Protein AF-A0A9D4CGZ9-F1 (afdb_monomer_lite)

pLDDT: mean 74.01, std 12.49, range [33.22, 89.5]

Structure (mmCIF, N/CA/C/O backbone):
data_AF-A0A9D4CGZ9-F1
#
_entry.id   AF-A0A9D4CGZ9-F1
#
loop_
_atom_site.group_PDB
_atom_site.id
_atom_site.type_symbol
_atom_site.label_atom_id
_atom_site.label_alt_id
_atom_site.label_comp_id
_atom_site.label_asym_id
_atom_site.label_entity_id
_atom_site.label_seq_id
_atom_site.pdbx_PDB_ins_code
_atom_site.Cartn_x
_atom_site.Cartn_y
_atom_site.Cartn_z
_atom_site.occupancy
_atom_site.B_iso_or_equiv
_atom_site.auth_seq_id
_atom_site.auth_comp_id
_atom_site.auth_asym_id
_atom_site.auth_atom_id
_atom_site.pdbx_PDB_model_num
ATOM 1 N N . MET A 1 1 ? 6.991 -6.831 -31.004 1.00 42.22 1 MET A N 1
ATOM 2 C CA . MET A 1 1 ? 5.830 -6.818 -30.085 1.00 42.22 1 MET A CA 1
ATOM 3 C C . MET A 1 1 ? 5.764 -5.434 -29.469 1.00 42.22 1 MET A C 1
ATOM 5 O O . MET A 1 1 ? 6.821 -4.974 -29.046 1.00 42.22 1 MET A O 1
ATOM 9 N N . PRO A 1 2 ? 4.626 -4.723 -29.478 1.00 44.34 2 PRO A N 1
ATOM 10 C CA . PRO A 1 2 ? 4.570 -3.434 -28.807 1.00 44.34 2 PRO A CA 1
ATOM 11 C C . PRO A 1 2 ? 4.728 -3.670 -27.300 1.00 44.34 2 PRO A C 1
ATOM 13 O O . PRO A 1 2 ? 4.136 -4.598 -26.753 1.00 44.34 2 PRO A O 1
ATOM 16 N N . LEU A 1 3 ? 5.515 -2.828 -26.631 1.00 55.00 3 LEU A N 1
ATOM 17 C CA . LEU A 1 3 ? 5.677 -2.774 -25.169 1.00 55.00 3 LEU A CA 1
ATOM 18 C C . LEU A 1 3 ? 4.387 -2.299 -24.454 1.00 55.00 3 LEU A C 1
ATOM 20 O O . LEU A 1 3 ? 4.437 -1.651 -23.414 1.00 55.00 3 LEU A O 1
ATOM 24 N N . SER A 1 4 ? 3.209 -2.547 -25.032 1.00 65.12 4 SER A N 1
ATOM 25 C CA . SER A 1 4 ? 1.938 -2.002 -24.551 1.00 65.12 4 SER A CA 1
ATOM 26 C C . SER A 1 4 ? 1.410 -2.725 -23.318 1.00 65.12 4 SER A C 1
ATOM 28 O O . SER A 1 4 ? 0.533 -2.189 -22.652 1.00 65.12 4 SER A O 1
ATOM 30 N N . HIS A 1 5 ? 1.918 -3.922 -23.010 1.00 73.00 5 HIS A N 1
ATOM 31 C CA . HIS A 1 5 ? 1.500 -4.687 -21.844 1.00 73.00 5 HIS A CA 1
ATOM 32 C C . HIS A 1 5 ? 2.671 -5.467 -21.248 1.00 73.00 5 HIS A C 1
ATOM 34 O O . HIS A 1 5 ? 3.332 -6.239 -21.944 1.00 73.00 5 HIS A O 1
ATOM 40 N N . ILE A 1 6 ? 2.918 -5.267 -19.957 1.00 80.00 6 ILE A N 1
ATOM 41 C CA . ILE A 1 6 ? 3.922 -5.998 -19.188 1.00 80.00 6 ILE A CA 1
ATOM 42 C C . ILE A 1 6 ? 3.219 -6.891 -18.187 1.00 80.00 6 ILE A C 1
ATOM 44 O O . ILE A 1 6 ? 2.443 -6.442 -17.349 1.00 80.00 6 ILE A O 1
ATOM 48 N N . THR A 1 7 ? 3.525 -8.179 -18.241 1.00 83.94 7 THR A N 1
ATOM 49 C CA . THR A 1 7 ? 2.928 -9.138 -17.314 1.00 83.94 7 THR A CA 1
ATOM 50 C C . THR A 1 7 ? 3.468 -8.947 -15.897 1.00 83.94 7 THR A C 1
ATOM 52 O O . THR A 1 7 ? 2.707 -8.956 -14.937 1.00 83.94 7 THR A O 1
ATOM 55 N N . ALA A 1 8 ? 4.774 -8.740 -15.730 1.00 85.12 8 ALA A N 1
ATOM 56 C CA . ALA A 1 8 ? 5.351 -8.600 -14.400 1.00 85.12 8 ALA A CA 1
ATOM 57 C C . ALA A 1 8 ? 6.612 -7.737 -14.392 1.00 85.12 8 ALA A C 1
ATOM 59 O O . ALA A 1 8 ? 7.448 -7.835 -15.289 1.00 85.12 8 ALA A O 1
ATOM 60 N N . ILE A 1 9 ? 6.768 -6.955 -13.327 1.00 86.00 9 ILE A N 1
ATOM 61 C CA . ILE A 1 9 ? 8.027 -6.331 -12.921 1.00 86.00 9 ILE A CA 1
ATOM 62 C C . ILE A 1 9 ? 8.414 -6.926 -11.572 1.00 86.00 9 ILE A C 1
ATOM 64 O O . ILE A 1 9 ? 7.616 -6.915 -10.638 1.00 86.00 9 ILE A O 1
ATOM 68 N N . THR A 1 10 ? 9.632 -7.455 -11.466 1.00 86.62 10 THR A N 1
ATOM 69 C CA . THR A 1 10 ? 10.180 -7.955 -10.199 1.00 86.62 10 THR A CA 1
ATOM 70 C C . THR A 1 10 ? 11.479 -7.231 -9.886 1.00 86.62 10 THR A C 1
ATOM 72 O O . THR A 1 10 ? 12.467 -7.390 -10.598 1.00 86.62 10 THR A O 1
ATOM 75 N N . ASN A 1 11 ? 11.476 -6.449 -8.809 1.00 84.62 11 ASN A N 1
ATOM 76 C CA . ASN A 1 11 ? 12.660 -5.765 -8.306 1.00 84.62 11 ASN A CA 1
ATOM 77 C C . ASN A 1 11 ? 13.308 -6.613 -7.217 1.00 84.62 11 ASN A C 1
ATOM 79 O O . ASN A 1 11 ? 12.840 -6.627 -6.079 1.00 84.62 11 ASN A O 1
ATOM 83 N N . MET A 1 12 ? 14.379 -7.316 -7.576 1.00 83.38 12 MET A N 1
ATOM 84 C CA . MET A 1 12 ? 15.139 -8.171 -6.669 1.00 83.38 12 MET A CA 1
ATOM 85 C C . MET A 1 12 ? 16.638 -7.880 -6.844 1.00 83.38 12 MET A C 1
ATOM 87 O O . MET A 1 12 ? 17.172 -8.155 -7.920 1.00 83.38 12 MET A O 1
ATOM 91 N N . PRO A 1 13 ? 17.327 -7.294 -5.841 1.00 74.75 13 PRO A N 1
ATOM 92 C CA . PRO A 1 13 ? 18.766 -7.077 -5.910 1.00 74.75 13 PRO A CA 1
ATOM 93 C C . PRO A 1 13 ? 19.487 -8.419 -5.978 1.00 74.75 13 PRO A C 1
ATOM 95 O O . PRO A 1 13 ? 19.038 -9.396 -5.381 1.00 74.75 13 PRO A O 1
ATOM 98 N N . LEU A 1 14 ? 20.663 -8.444 -6.599 1.00 74.75 14 LEU A N 1
ATOM 99 C CA . LEU A 1 14 ? 21.592 -9.548 -6.387 1.00 74.75 14 LEU A CA 1
ATOM 100 C C . LEU A 1 14 ? 22.090 -9.542 -4.927 1.00 74.75 14 LEU A C 1
ATOM 102 O O . LEU A 1 14 ? 22.255 -8.463 -4.339 1.00 74.75 14 LEU A O 1
ATOM 106 N N . PRO A 1 15 ? 22.388 -10.717 -4.344 1.00 66.81 15 PRO A N 1
ATOM 107 C CA . PRO A 1 15 ? 23.046 -10.802 -3.045 1.00 66.81 15 PRO A CA 1
ATOM 108 C C . PRO A 1 15 ? 24.310 -9.930 -3.016 1.00 66.81 15 PRO A C 1
ATOM 110 O O . PRO A 1 15 ? 25.051 -9.876 -3.993 1.00 66.81 15 PRO A O 1
ATOM 113 N N . HIS A 1 16 ? 24.553 -9.244 -1.895 1.00 66.12 16 HIS A N 1
ATOM 114 C CA . HIS A 1 16 ? 25.716 -8.364 -1.680 1.00 66.12 16 HIS A CA 1
ATOM 115 C C . HIS A 1 16 ? 25.756 -7.075 -2.519 1.00 66.12 16 HIS A C 1
ATOM 117 O O . HIS A 1 16 ? 26.755 -6.359 -2.484 1.00 66.12 16 HIS A O 1
ATOM 123 N N . THR A 1 17 ? 24.669 -6.727 -3.213 1.00 67.19 17 THR A N 1
ATOM 124 C CA . THR A 1 17 ? 24.541 -5.422 -3.877 1.00 67.19 17 THR A CA 1
ATOM 125 C C . THR A 1 17 ? 23.878 -4.426 -2.935 1.00 67.19 17 THR A C 1
ATOM 127 O O . THR A 1 17 ? 22.745 -4.645 -2.510 1.00 67.19 17 THR A O 1
ATOM 130 N N . SER A 1 18 ? 24.559 -3.317 -2.638 1.00 68.94 18 SER A N 1
ATOM 131 C CA . SER A 1 18 ? 23.962 -2.222 -1.870 1.00 68.94 18 SER A CA 1
ATOM 132 C C . SER A 1 18 ? 23.027 -1.419 -2.775 1.00 68.94 18 SER A C 1
ATOM 134 O O . SER A 1 18 ? 23.478 -0.637 -3.613 1.00 68.94 18 SER A O 1
ATOM 136 N N . ILE A 1 19 ? 21.720 -1.651 -2.639 1.00 73.00 19 ILE A N 1
ATOM 137 C CA . ILE A 1 19 ? 20.670 -0.843 -3.268 1.00 73.00 19 ILE A CA 1
ATOM 138 C C . ILE A 1 19 ? 20.049 0.035 -2.188 1.00 73.00 19 ILE A C 1
ATOM 140 O O . ILE A 1 19 ? 19.540 -0.463 -1.188 1.00 73.00 19 ILE A O 1
ATOM 144 N N . THR A 1 20 ? 20.066 1.348 -2.403 1.00 79.88 20 THR A N 1
ATOM 145 C CA . THR A 1 20 ? 19.506 2.325 -1.460 1.00 79.88 20 THR A CA 1
ATOM 146 C C . THR A 1 20 ? 18.012 2.559 -1.672 1.00 79.88 20 THR A C 1
ATOM 148 O O . THR A 1 20 ? 17.297 2.826 -0.705 1.00 79.88 20 THR A O 1
ATOM 151 N N . ALA A 1 21 ? 17.517 2.430 -2.908 1.00 82.25 21 ALA A N 1
ATOM 152 C CA . ALA A 1 21 ? 16.106 2.607 -3.232 1.00 82.25 21 ALA A CA 1
ATOM 153 C C . ALA A 1 21 ? 15.663 1.818 -4.474 1.00 82.25 21 ALA A C 1
ATOM 155 O O . ALA A 1 21 ? 16.436 1.633 -5.414 1.00 82.25 21 ALA A O 1
ATOM 156 N N . PHE A 1 22 ? 14.389 1.420 -4.493 1.00 83.12 22 PHE A N 1
ATOM 157 C CA . PHE A 1 22 ? 13.698 0.937 -5.687 1.00 83.12 22 PHE A CA 1
ATOM 158 C C . PHE A 1 22 ? 12.727 1.983 -6.208 1.00 83.12 22 PHE A C 1
ATOM 160 O O . PHE A 1 22 ? 11.901 2.486 -5.450 1.00 83.12 22 PHE A O 1
ATOM 167 N N . THR A 1 23 ? 12.786 2.248 -7.513 1.00 83.38 23 THR A N 1
ATOM 168 C CA . THR A 1 23 ? 11.853 3.154 -8.186 1.00 83.38 23 THR A CA 1
ATOM 169 C C . THR A 1 23 ? 11.319 2.493 -9.448 1.00 83.38 23 THR A C 1
ATOM 171 O O . THR A 1 23 ? 12.061 2.316 -10.415 1.00 83.38 23 THR A O 1
ATOM 174 N N . ASN A 1 24 ? 10.030 2.156 -9.455 1.00 79.69 24 ASN A N 1
ATOM 175 C CA . ASN A 1 24 ? 9.362 1.674 -10.663 1.00 79.69 24 ASN A CA 1
ATOM 176 C C . ASN A 1 24 ? 9.028 2.856 -11.571 1.00 79.69 24 ASN A C 1
ATOM 178 O O . ASN A 1 24 ? 8.360 3.788 -11.134 1.00 79.69 24 ASN A O 1
ATOM 182 N N . GLN A 1 25 ? 9.519 2.823 -12.810 1.00 70.69 25 GLN A N 1
ATOM 183 C CA . GLN A 1 25 ? 9.259 3.853 -13.819 1.00 70.69 25 GLN A CA 1
ATOM 184 C C . GLN A 1 25 ? 7.807 3.778 -14.333 1.00 70.69 25 GLN A C 1
ATOM 186 O O . GLN A 1 25 ? 7.166 2.736 -14.182 1.00 70.69 25 GLN A O 1
ATOM 191 N N . PRO A 1 26 ? 7.280 4.851 -14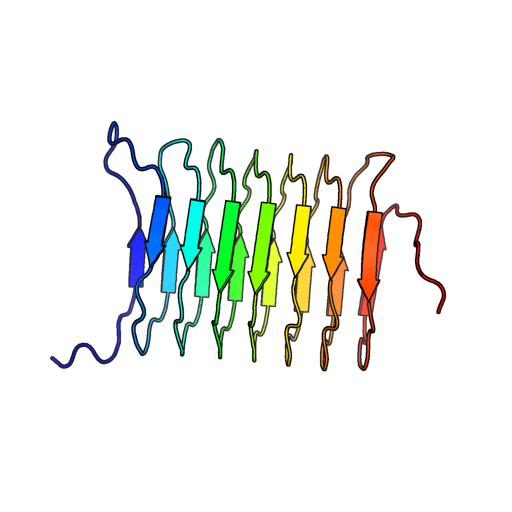.948 1.00 67.12 26 PRO A N 1
ATOM 192 C CA . PRO A 1 26 ? 5.935 4.860 -15.515 1.00 67.12 26 PRO A CA 1
ATOM 193 C C . PRO A 1 26 ? 5.826 3.963 -16.753 1.00 67.12 26 PRO A C 1
ATOM 195 O O . PRO A 1 26 ? 6.543 4.148 -17.737 1.00 67.12 26 PRO A O 1
ATOM 198 N N . LEU A 1 27 ? 4.908 2.995 -16.717 1.00 71.50 27 LEU A N 1
ATOM 199 C CA . LEU A 1 27 ? 4.597 2.094 -17.831 1.00 71.50 27 LEU A CA 1
ATOM 200 C C . LEU A 1 27 ? 3.074 1.898 -17.949 1.00 71.50 27 LEU A C 1
ATOM 202 O O . LEU A 1 27 ? 2.395 1.871 -16.925 1.00 71.50 27 LEU A O 1
ATOM 206 N N . PRO A 1 28 ? 2.522 1.771 -19.172 1.00 67.38 28 PRO A N 1
ATOM 207 C CA . PRO A 1 28 ? 1.095 1.983 -19.432 1.00 67.38 28 PRO A CA 1
ATOM 208 C C . PRO A 1 28 ? 0.180 0.888 -18.871 1.00 67.38 28 PRO A C 1
ATOM 210 O O . PRO A 1 28 ? -0.866 1.191 -18.307 1.00 67.38 28 PRO A O 1
ATOM 213 N N . HIS A 1 29 ? 0.567 -0.382 -19.000 1.00 76.56 29 HIS A N 1
ATOM 214 C CA . HIS A 1 29 ? -0.203 -1.498 -18.458 1.00 76.56 29 HIS A CA 1
ATOM 215 C C . HIS A 1 29 ? 0.739 -2.533 -17.868 1.00 76.56 29 HIS A C 1
ATOM 217 O O . HIS A 1 29 ? 1.551 -3.124 -18.588 1.00 76.56 29 HIS A O 1
ATOM 223 N N . ILE A 1 30 ? 0.607 -2.766 -16.566 1.00 80.50 30 ILE A N 1
ATOM 224 C CA . ILE A 1 30 ? 1.348 -3.800 -15.853 1.00 80.50 30 ILE A CA 1
ATOM 225 C C . ILE A 1 30 ? 0.359 -4.699 -15.130 1.00 80.50 30 ILE A C 1
ATOM 227 O O . ILE A 1 30 ? -0.501 -4.224 -14.400 1.00 80.50 30 ILE A O 1
ATOM 231 N N . THR A 1 31 ? 0.469 -6.014 -15.280 1.00 84.81 31 THR A N 1
ATOM 232 C CA . THR A 1 31 ? -0.364 -6.903 -14.460 1.00 84.81 31 THR A CA 1
ATOM 233 C C . THR A 1 31 ? 0.128 -6.879 -13.009 1.00 84.81 31 THR A C 1
ATOM 235 O O . THR A 1 31 ? -0.650 -6.558 -12.111 1.00 84.81 31 THR A O 1
ATOM 238 N N . ALA A 1 32 ? 1.419 -7.125 -12.763 1.00 86.19 32 ALA A N 1
ATOM 239 C CA . ALA A 1 32 ? 1.960 -7.184 -11.405 1.00 86.19 32 ALA A CA 1
ATOM 240 C C . ALA A 1 32 ? 3.304 -6.463 -11.227 1.00 86.19 32 ALA A C 1
ATOM 242 O O . ALA A 1 32 ? 4.197 -6.554 -12.070 1.00 86.19 32 ALA A O 1
ATOM 243 N N . ILE A 1 33 ? 3.471 -5.811 -10.077 1.00 86.88 33 ILE A N 1
ATOM 244 C CA . ILE A 1 33 ? 4.763 -5.338 -9.572 1.00 86.88 33 ILE A CA 1
ATOM 245 C C . ILE A 1 33 ? 5.058 -6.049 -8.259 1.00 86.88 33 ILE A C 1
ATOM 247 O O . ILE A 1 33 ? 4.262 -5.979 -7.323 1.00 86.88 33 ILE A O 1
ATOM 251 N N . THR A 1 34 ? 6.230 -6.669 -8.173 1.00 88.25 34 THR A N 1
ATOM 252 C CA . THR A 1 34 ? 6.733 -7.301 -6.955 1.00 88.25 34 THR A CA 1
ATOM 253 C C . THR A 1 34 ? 8.061 -6.667 -6.568 1.00 88.25 34 THR A C 1
ATOM 255 O O . THR A 1 34 ? 9.047 -6.781 -7.295 1.00 88.25 34 THR A O 1
ATOM 258 N N . ASN A 1 35 ? 8.113 -6.014 -5.409 1.00 85.19 35 ASN A N 1
ATOM 259 C CA . ASN A 1 35 ? 9.363 -5.520 -4.836 1.00 85.19 35 ASN A CA 1
ATOM 260 C C . ASN A 1 35 ? 9.847 -6.495 -3.759 1.00 85.19 35 ASN A C 1
ATOM 262 O O . ASN A 1 35 ? 9.137 -6.759 -2.786 1.00 85.19 35 ASN A O 1
ATOM 266 N N . MET A 1 36 ? 11.056 -7.021 -3.943 1.00 81.56 36 MET A N 1
ATOM 267 C CA . MET A 1 36 ? 11.690 -8.011 -3.076 1.00 81.56 36 MET A CA 1
ATOM 268 C C . MET A 1 36 ? 13.166 -7.649 -2.824 1.00 81.56 36 MET A C 1
ATOM 270 O O . MET A 1 36 ? 14.067 -8.297 -3.359 1.00 81.56 36 MET A O 1
ATOM 274 N N . PRO A 1 37 ? 13.460 -6.593 -2.041 1.00 70.31 37 PRO A N 1
ATOM 275 C CA . PRO A 1 37 ? 14.824 -6.362 -1.588 1.00 70.31 37 PRO A CA 1
ATOM 276 C C . PRO A 1 37 ? 15.349 -7.549 -0.754 1.00 70.31 37 PRO A C 1
ATOM 278 O O . PRO A 1 37 ? 14.598 -8.264 -0.097 1.00 70.31 37 PRO A O 1
ATOM 281 N N . LEU A 1 38 ? 16.662 -7.767 -0.789 1.00 70.62 38 LEU A N 1
ATOM 282 C CA . LEU A 1 38 ? 17.339 -8.807 0.001 1.00 70.62 38 LEU A CA 1
ATOM 283 C C . LEU A 1 38 ? 18.139 -8.214 1.174 1.00 70.62 38 LEU A C 1
ATOM 285 O O . LEU A 1 38 ? 18.840 -8.932 1.882 1.00 70.62 38 LEU A O 1
ATOM 289 N N . GLN A 1 39 ? 18.077 -6.893 1.355 1.00 75.56 39 GLN A N 1
ATOM 290 C CA . GLN A 1 39 ? 18.872 -6.112 2.303 1.00 75.56 39 GLN A CA 1
ATOM 291 C C . GLN A 1 39 ? 18.057 -4.914 2.815 1.00 75.56 39 GLN A C 1
ATOM 293 O O . GLN A 1 39 ? 17.047 -4.570 2.191 1.00 75.56 39 GLN A O 1
ATOM 298 N N . PRO A 1 40 ? 18.471 -4.265 3.923 1.00 79.50 40 PRO A N 1
ATOM 299 C CA . PRO A 1 40 ? 17.877 -3.006 4.349 1.00 79.50 40 PRO A CA 1
ATOM 300 C C . PRO A 1 40 ? 17.904 -1.977 3.219 1.00 79.50 40 PRO A C 1
ATOM 302 O O . PRO A 1 40 ? 18.949 -1.746 2.614 1.00 79.50 40 PRO A O 1
ATOM 305 N N . ILE A 1 41 ? 16.760 -1.359 2.948 1.00 80.75 41 ILE A N 1
ATOM 306 C CA . ILE A 1 41 ? 16.611 -0.360 1.888 1.00 80.75 41 ILE A CA 1
ATOM 307 C C . ILE A 1 41 ? 15.961 0.894 2.461 1.00 80.75 41 ILE A C 1
ATOM 309 O O . ILE A 1 41 ? 15.098 0.825 3.340 1.00 80.75 41 ILE A O 1
ATOM 313 N N . THR A 1 42 ? 16.364 2.063 1.976 1.00 85.38 42 THR A N 1
ATOM 314 C CA . THR A 1 42 ? 15.784 3.321 2.445 1.00 85.38 42 THR A CA 1
ATOM 315 C C . THR A 1 42 ? 14.362 3.472 1.920 1.00 85.38 42 THR A C 1
ATOM 317 O O . THR A 1 42 ? 13.453 3.770 2.691 1.00 85.38 42 THR A O 1
ATOM 320 N N . ALA A 1 43 ? 14.134 3.239 0.627 1.00 85.50 43 ALA A N 1
ATOM 321 C CA . ALA A 1 43 ? 12.826 3.492 0.035 1.00 85.50 43 ALA A CA 1
ATOM 322 C C . ALA A 1 43 ? 12.427 2.493 -1.053 1.00 85.50 43 ALA A C 1
ATOM 324 O O . ALA A 1 43 ? 13.241 2.076 -1.876 1.00 85.50 43 ALA A O 1
ATOM 325 N N .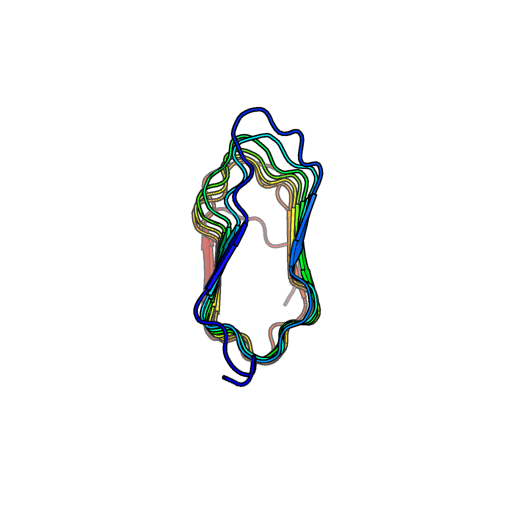 ILE A 1 44 ? 11.134 2.186 -1.098 1.00 85.56 44 ILE A N 1
ATOM 326 C CA . ILE A 1 44 ? 10.466 1.614 -2.267 1.00 85.56 44 ILE A CA 1
ATOM 327 C C . ILE A 1 44 ? 9.447 2.638 -2.753 1.00 85.56 44 ILE A C 1
ATOM 329 O O . ILE A 1 44 ? 8.545 3.014 -2.006 1.00 85.56 44 ILE A O 1
ATOM 333 N N . THR A 1 45 ? 9.584 3.064 -4.003 1.00 86.75 45 THR A N 1
ATOM 334 C CA . THR A 1 45 ? 8.747 4.088 -4.623 1.00 86.75 45 THR A CA 1
ATOM 335 C C . THR A 1 45 ? 8.107 3.537 -5.894 1.00 86.75 45 THR A C 1
ATOM 337 O O . THR A 1 45 ? 8.790 3.208 -6.866 1.00 86.75 45 THR A O 1
ATOM 340 N N . ASN A 1 46 ? 6.779 3.483 -5.921 1.00 82.06 46 ASN A N 1
ATOM 341 C CA . ASN A 1 46 ? 6.010 3.217 -7.134 1.00 82.06 46 ASN A CA 1
ATOM 342 C C . ASN A 1 46 ? 5.516 4.561 -7.695 1.00 82.06 46 ASN A C 1
ATOM 344 O O . ASN A 1 46 ? 4.669 5.205 -7.074 1.00 82.06 46 ASN A O 1
ATOM 348 N N . GLN A 1 47 ? 6.115 5.007 -8.807 1.00 74.50 47 GLN A N 1
ATOM 349 C CA . GLN A 1 47 ? 5.792 6.252 -9.530 1.00 74.50 47 GLN A CA 1
ATOM 350 C C . GLN A 1 47 ? 4.640 6.015 -10.536 1.00 74.50 47 GLN A C 1
ATOM 352 O O . GLN A 1 47 ? 4.201 4.875 -10.642 1.00 74.50 47 GLN A O 1
ATOM 357 N N . PRO A 1 48 ? 4.098 7.034 -11.239 1.00 68.88 48 PRO A N 1
ATOM 358 C CA . PRO A 1 48 ? 2.788 6.951 -11.889 1.00 68.88 48 PRO A CA 1
ATOM 359 C C . PRO A 1 48 ? 2.624 5.750 -12.821 1.00 68.88 48 PRO A C 1
ATOM 361 O O . PRO A 1 48 ? 3.332 5.623 -13.816 1.00 68.88 48 PRO A O 1
ATOM 364 N N . LEU A 1 49 ? 1.651 4.890 -12.529 1.00 67.94 49 LEU A N 1
ATOM 365 C CA . LEU A 1 49 ? 1.363 3.683 -13.301 1.00 67.94 49 LEU A CA 1
ATOM 366 C C . LEU A 1 49 ? -0.157 3.612 -13.519 1.00 67.94 49 LEU A C 1
ATOM 368 O O . LEU A 1 49 ? -0.884 3.399 -12.549 1.00 67.94 49 LEU A O 1
ATOM 372 N N . PRO A 1 50 ? -0.659 3.843 -14.748 1.00 65.94 50 PRO A N 1
ATOM 373 C CA . PRO A 1 50 ? -2.073 4.127 -14.971 1.00 65.94 50 PRO A CA 1
ATOM 374 C C . PRO A 1 50 ? -3.001 2.910 -14.866 1.00 65.94 50 PRO A C 1
ATOM 376 O O . PRO A 1 50 ? -4.198 3.092 -14.658 1.00 65.94 50 PRO A O 1
ATOM 379 N N . HIS A 1 51 ? -2.472 1.690 -15.006 1.00 78.38 51 HIS A N 1
ATOM 380 C CA . HIS A 1 51 ? -3.236 0.454 -14.851 1.00 78.38 51 HIS A CA 1
ATOM 381 C C . HIS A 1 51 ? -2.364 -0.661 -14.282 1.00 78.38 51 HIS A C 1
ATOM 383 O O . HIS A 1 51 ? -1.484 -1.185 -14.977 1.00 78.38 51 HIS A O 1
ATOM 389 N N . ILE A 1 52 ? -2.640 -1.041 -13.032 1.00 79.69 52 ILE A N 1
ATOM 390 C CA . ILE A 1 52 ? -1.987 -2.169 -12.366 1.00 79.69 52 ILE A CA 1
ATOM 391 C C . ILE A 1 52 ? -3.019 -3.114 -11.775 1.00 79.69 52 ILE A C 1
ATOM 393 O O . ILE A 1 52 ? -3.933 -2.687 -11.084 1.00 79.69 52 ILE A O 1
ATOM 397 N N . THR A 1 53 ? -2.859 -4.424 -11.961 1.00 85.00 53 THR A N 1
ATOM 398 C CA . THR A 1 53 ? -3.689 -5.357 -11.183 1.00 85.00 53 THR A CA 1
ATOM 399 C C . THR A 1 53 ? -3.212 -5.387 -9.732 1.00 85.00 53 THR A C 1
ATOM 401 O O . THR A 1 53 ? -3.988 -5.073 -8.829 1.00 85.00 53 THR A O 1
ATOM 404 N N . ALA A 1 54 ? -1.932 -5.688 -9.495 1.00 87.00 54 ALA A N 1
ATOM 405 C CA . ALA A 1 54 ? -1.392 -5.788 -8.141 1.00 87.00 54 ALA A CA 1
ATOM 406 C C . ALA A 1 54 ? 0.000 -5.165 -7.961 1.00 87.00 54 ALA A C 1
ATOM 408 O O . ALA A 1 54 ? 0.893 -5.338 -8.791 1.00 87.00 54 ALA A O 1
ATOM 409 N N . ILE A 1 55 ? 0.203 -4.518 -6.812 1.00 86.88 55 ILE A N 1
ATOM 410 C CA . ILE A 1 55 ? 1.525 -4.167 -6.279 1.00 86.88 55 ILE A CA 1
ATOM 411 C C . ILE A 1 55 ? 1.738 -4.957 -4.995 1.00 86.88 55 ILE A C 1
ATOM 413 O O . ILE A 1 55 ? 0.928 -4.860 -4.074 1.00 86.88 55 ILE A O 1
ATOM 417 N N . THR A 1 56 ? 2.834 -5.707 -4.923 1.00 88.81 56 THR A N 1
ATOM 418 C CA . THR A 1 56 ? 3.212 -6.489 -3.744 1.00 88.81 56 THR A CA 1
ATOM 419 C C . THR A 1 56 ? 4.606 -6.101 -3.271 1.00 88.81 56 THR A C 1
ATOM 421 O O . THR A 1 56 ? 5.583 -6.230 -4.008 1.00 88.81 56 THR A O 1
ATOM 424 N N . ASN A 1 57 ? 4.716 -5.664 -2.020 1.00 84.81 57 ASN A N 1
ATOM 425 C CA . ASN A 1 57 ? 5.997 -5.502 -1.333 1.00 84.81 57 ASN A CA 1
ATOM 426 C C . ASN A 1 57 ? 6.189 -6.712 -0.411 1.00 84.81 57 ASN A C 1
ATOM 428 O O . ASN A 1 57 ? 5.407 -6.890 0.522 1.00 84.81 57 ASN A O 1
ATOM 432 N N . MET A 1 58 ? 7.163 -7.572 -0.726 1.00 80.69 58 MET A N 1
ATOM 433 C CA . MET A 1 58 ? 7.425 -8.848 -0.035 1.00 80.69 58 MET A CA 1
ATOM 434 C C . MET A 1 58 ? 8.124 -8.647 1.329 1.00 80.69 58 MET A C 1
ATOM 436 O O . MET A 1 58 ? 8.568 -7.540 1.597 1.00 80.69 58 MET A O 1
ATOM 440 N N . PRO A 1 59 ? 8.213 -9.663 2.212 1.00 67.88 59 PRO A N 1
ATOM 441 C CA . PRO A 1 59 ? 8.791 -9.540 3.561 1.00 67.88 59 PRO A CA 1
ATOM 442 C C . PRO A 1 59 ? 10.284 -9.184 3.589 1.00 67.88 59 PRO A C 1
ATOM 444 O O . PRO A 1 59 ? 11.044 -9.734 2.795 1.00 67.88 59 PRO A O 1
ATOM 447 N N . LEU A 1 60 ? 10.717 -8.333 4.538 1.00 64.75 60 LEU A N 1
ATOM 448 C CA . LEU A 1 60 ? 12.091 -7.791 4.631 1.00 64.75 60 LEU A CA 1
ATOM 449 C C . LEU A 1 60 ? 12.542 -7.408 6.039 1.00 64.75 60 LEU A C 1
ATOM 451 O O . LEU A 1 60 ? 11.697 -7.007 6.820 1.00 64.75 60 LEU A O 1
ATOM 455 N N . PRO A 1 61 ? 13.856 -7.359 6.338 1.00 69.19 61 PRO A N 1
ATOM 456 C CA . PRO A 1 61 ? 14.344 -7.062 7.682 1.00 69.19 61 PRO A CA 1
ATOM 457 C C . PRO A 1 61 ? 14.087 -5.604 8.113 1.00 69.19 61 PRO A C 1
ATOM 459 O O . PRO A 1 61 ? 13.596 -5.401 9.218 1.00 69.19 61 PRO A O 1
ATOM 462 N N . HIS A 1 62 ? 14.348 -4.601 7.254 1.00 77.69 62 HIS A N 1
ATOM 463 C CA . HIS A 1 62 ? 14.114 -3.174 7.547 1.00 77.69 62 HIS A CA 1
ATOM 464 C C . HIS A 1 62 ? 13.890 -2.336 6.274 1.00 77.69 62 HIS A C 1
ATOM 466 O O . HIS A 1 62 ? 14.688 -2.407 5.338 1.00 77.69 62 HIS A O 1
ATOM 472 N N . ILE A 1 63 ? 12.858 -1.489 6.261 1.00 79.69 63 ILE A N 1
ATOM 473 C CA . ILE A 1 63 ? 12.615 -0.487 5.210 1.00 79.69 63 ILE A CA 1
ATOM 474 C C . ILE A 1 63 ? 12.306 0.855 5.872 1.00 79.69 63 ILE A C 1
ATOM 476 O O . ILE A 1 63 ? 11.486 0.915 6.781 1.00 79.69 63 ILE A O 1
ATOM 480 N N . THR A 1 64 ? 12.901 1.963 5.430 1.00 86.19 64 THR A N 1
ATOM 481 C CA . THR A 1 64 ? 12.498 3.267 5.992 1.00 86.19 64 THR A CA 1
ATOM 482 C C . THR A 1 64 ? 11.121 3.680 5.473 1.00 86.19 64 THR A C 1
ATOM 484 O O . THR A 1 64 ? 10.225 3.953 6.270 1.00 86.19 64 THR A O 1
ATOM 487 N N . ALA A 1 65 ? 10.913 3.691 4.155 1.00 87.06 65 ALA A N 1
ATOM 488 C CA . ALA A 1 65 ? 9.658 4.146 3.564 1.00 87.06 65 ALA A CA 1
ATOM 489 C C . ALA A 1 65 ? 9.158 3.271 2.407 1.00 87.06 65 ALA A C 1
ATOM 491 O O . ALA A 1 65 ? 9.923 2.858 1.536 1.00 87.06 65 ALA A O 1
ATOM 492 N N . ILE A 1 66 ? 7.841 3.073 2.358 1.00 86.88 66 ILE A N 1
ATOM 493 C CA . ILE A 1 66 ? 7.125 2.621 1.161 1.00 86.88 66 ILE A CA 1
ATOM 494 C C . ILE A 1 66 ? 6.230 3.762 0.690 1.00 86.88 66 ILE A C 1
ATOM 496 O O . ILE A 1 66 ? 5.397 4.259 1.452 1.00 86.88 66 ILE A O 1
ATOM 500 N N . ILE A 1 67 ? 6.409 4.174 -0.561 1.00 88.19 67 ILE A N 1
ATOM 501 C CA . ILE A 1 67 ? 5.715 5.304 -1.172 1.00 88.19 67 ILE A CA 1
ATOM 502 C C . ILE A 1 67 ? 5.019 4.828 -2.448 1.00 88.19 67 ILE A C 1
ATOM 504 O O . ILE A 1 67 ? 5.664 4.443 -3.423 1.00 88.19 67 ILE A O 1
ATOM 508 N N . ASN A 1 68 ? 3.692 4.889 -2.454 1.00 84.81 68 ASN A N 1
ATOM 509 C CA . ASN A 1 68 ? 2.872 4.650 -3.639 1.00 84.81 68 ASN A CA 1
ATOM 510 C C . ASN A 1 68 ? 2.273 5.980 -4.096 1.00 84.81 68 ASN A C 1
ATOM 512 O O . ASN A 1 68 ? 1.535 6.609 -3.332 1.00 84.81 68 ASN A O 1
ATOM 516 N N . GLN A 1 69 ? 2.587 6.414 -5.316 1.00 82.88 69 GLN A N 1
ATOM 517 C CA . GLN A 1 69 ? 2.184 7.720 -5.840 1.00 82.88 69 GLN A CA 1
ATOM 518 C C . GLN A 1 69 ? 1.499 7.605 -7.197 1.00 82.88 69 GLN A C 1
ATOM 520 O O . GLN A 1 69 ? 1.995 6.919 -8.087 1.00 82.88 69 GLN A O 1
ATOM 525 N N . LEU A 1 70 ? 0.409 8.363 -7.369 1.00 70.75 70 LEU A N 1
ATOM 526 C CA . LEU A 1 70 ? -0.230 8.601 -8.670 1.00 70.75 70 LEU A CA 1
ATOM 527 C C . LEU A 1 70 ? -0.608 7.300 -9.396 1.00 70.75 70 LEU A C 1
ATOM 529 O O . LEU A 1 70 ? -0.307 7.113 -10.574 1.00 70.75 70 LEU A O 1
ATOM 533 N N . LEU A 1 71 ? -1.273 6.394 -8.676 1.00 73.81 71 LEU A N 1
ATOM 534 C CA . LEU A 1 71 ? -1.688 5.099 -9.207 1.00 73.81 71 LEU A CA 1
ATOM 535 C C . LEU A 1 71 ? -3.217 5.040 -9.348 1.00 73.81 71 LEU A C 1
ATOM 537 O O . LEU A 1 71 ? -3.917 4.793 -8.356 1.00 73.81 71 LEU A O 1
ATOM 541 N N . PRO A 1 72 ? -3.767 5.308 -10.542 1.00 75.44 72 PRO A N 1
ATOM 542 C CA . PRO A 1 72 ? -5.169 5.056 -10.823 1.00 75.44 72 PRO A CA 1
ATOM 543 C C . PRO A 1 72 ? -5.394 3.583 -11.205 1.00 75.44 72 PRO A C 1
ATOM 545 O O . PRO A 1 72 ? -4.500 2.912 -11.712 1.00 75.44 72 PRO A O 1
ATOM 548 N N . HIS A 1 73 ? -6.609 3.089 -10.971 1.00 83.25 73 HIS A N 1
ATOM 549 C CA . HIS A 1 73 ? -7.073 1.770 -11.419 1.00 83.25 73 HIS A CA 1
ATOM 550 C C . HIS A 1 73 ? -6.194 0.610 -10.937 1.00 83.25 73 HIS A C 1
ATOM 552 O O . HIS A 1 73 ? -5.579 -0.100 -11.738 1.00 83.25 73 HIS A O 1
ATOM 558 N N . ILE A 1 74 ? -6.179 0.408 -9.617 1.00 82.06 74 ILE A N 1
ATOM 559 C CA . ILE A 1 74 ? -5.487 -0.716 -8.987 1.00 82.06 74 ILE A CA 1
ATOM 560 C C . ILE A 1 74 ? -6.476 -1.709 -8.391 1.00 82.06 74 ILE A C 1
ATOM 562 O O . ILE A 1 74 ? -7.400 -1.337 -7.677 1.00 82.06 74 ILE A O 1
ATOM 566 N N . THR A 1 75 ? -6.271 -3.007 -8.609 1.00 87.00 75 THR A N 1
ATOM 567 C CA . THR A 1 75 ? -7.056 -3.988 -7.844 1.00 87.00 75 THR A CA 1
ATOM 568 C C . THR A 1 75 ? -6.543 -4.047 -6.408 1.00 87.00 75 THR A C 1
ATOM 570 O O . THR A 1 75 ? -7.301 -3.780 -5.478 1.00 87.00 75 THR A O 1
ATOM 573 N N . ALA A 1 76 ? -5.251 -4.315 -6.207 1.00 87.94 76 ALA A N 1
ATOM 574 C CA . ALA A 1 76 ? -4.688 -4.424 -4.864 1.00 87.94 76 ALA A CA 1
ATOM 575 C C . ALA A 1 76 ? -3.303 -3.784 -4.697 1.00 87.94 76 ALA A C 1
ATOM 577 O O . ALA A 1 76 ? -2.410 -3.948 -5.530 1.00 87.94 76 ALA A O 1
ATOM 578 N N . ILE A 1 77 ? -3.105 -3.128 -3.554 1.00 87.94 77 ILE A N 1
ATOM 579 C CA . ILE A 1 77 ? -1.782 -2.820 -3.000 1.00 87.94 77 ILE A CA 1
ATOM 580 C C . ILE A 1 77 ? -1.609 -3.663 -1.744 1.00 87.94 77 ILE A C 1
ATOM 582 O O . ILE A 1 77 ? -2.401 -3.540 -0.810 1.00 87.94 77 ILE A O 1
ATOM 586 N N . ILE A 1 78 ? -0.585 -4.511 -1.724 1.00 88.94 78 ILE A N 1
ATOM 587 C CA . ILE A 1 78 ? -0.337 -5.470 -0.651 1.00 88.94 78 ILE A CA 1
ATOM 588 C C . ILE A 1 78 ? 1.067 -5.252 -0.096 1.00 88.94 78 ILE A C 1
ATOM 590 O O . ILE A 1 78 ? 2.071 -5.494 -0.767 1.00 88.94 78 ILE A O 1
ATOM 594 N N . ASN A 1 79 ? 1.139 -4.838 1.162 1.00 85.25 79 ASN A N 1
ATOM 595 C CA . ASN A 1 79 ? 2.374 -4.856 1.936 1.00 85.25 79 ASN A CA 1
ATOM 596 C C . ASN A 1 79 ? 2.362 -6.135 2.777 1.00 85.25 79 ASN A C 1
ATOM 598 O O . ASN A 1 79 ? 1.558 -6.243 3.703 1.00 85.25 79 ASN A O 1
ATOM 602 N N . GLN A 1 80 ? 3.183 -7.123 2.406 1.00 83.06 80 GLN A N 1
ATOM 603 C CA . GLN A 1 80 ? 3.360 -8.376 3.156 1.00 83.06 80 GLN A CA 1
ATOM 604 C C . GLN A 1 80 ? 4.028 -8.103 4.517 1.00 83.06 80 GLN A C 1
ATOM 606 O O . GLN A 1 80 ? 4.419 -6.964 4.768 1.00 83.06 80 GLN A O 1
ATOM 611 N N . PRO A 1 81 ? 4.140 -9.090 5.428 1.00 75.56 81 PRO A N 1
ATOM 612 C CA . PRO A 1 81 ? 4.719 -8.851 6.744 1.00 75.56 81 PRO A CA 1
ATOM 613 C C . PRO A 1 81 ? 6.114 -8.234 6.662 1.00 75.56 81 PRO A C 1
ATOM 615 O O . PRO A 1 81 ? 7.050 -8.839 6.146 1.00 75.56 81 PRO A O 1
ATOM 618 N N . LEU A 1 82 ? 6.247 -7.017 7.177 1.00 70.44 82 LEU A N 1
ATOM 619 C CA . LEU A 1 82 ? 7.479 -6.236 7.147 1.00 70.44 82 LEU A CA 1
ATOM 620 C C . LEU A 1 82 ? 7.850 -5.938 8.606 1.00 70.44 82 LEU A C 1
ATOM 622 O O . LEU A 1 82 ? 7.208 -5.077 9.212 1.00 70.44 82 LEU A O 1
ATOM 626 N N . PRO A 1 83 ? 8.813 -6.668 9.212 1.00 68.19 83 PRO A N 1
ATOM 627 C CA . PRO A 1 83 ? 9.152 -6.560 10.631 1.00 68.19 83 PRO A CA 1
ATOM 628 C C . PRO A 1 83 ? 9.445 -5.135 11.089 1.00 68.19 83 PRO A C 1
ATOM 630 O O . PRO A 1 83 ? 9.013 -4.771 12.179 1.00 68.19 83 PRO A O 1
ATOM 633 N N . HIS A 1 84 ? 10.101 -4.318 10.260 1.00 77.94 84 HIS A N 1
ATOM 634 C CA . HIS A 1 84 ? 10.416 -2.936 10.606 1.00 77.94 84 HIS A CA 1
ATOM 635 C C . HIS A 1 84 ? 10.234 -1.981 9.431 1.00 77.94 84 HIS A C 1
ATOM 637 O O . HIS A 1 84 ? 11.008 -1.996 8.470 1.00 77.94 84 HIS A O 1
ATOM 643 N N . ILE A 1 85 ? 9.242 -1.102 9.561 1.00 79.25 85 ILE A N 1
ATOM 644 C CA . ILE A 1 85 ? 8.989 0.014 8.658 1.00 79.25 85 ILE A CA 1
ATOM 645 C C . ILE A 1 85 ? 8.909 1.320 9.433 1.00 79.25 85 ILE A C 1
ATOM 647 O O . ILE A 1 85 ? 8.268 1.388 10.472 1.00 79.25 85 ILE A O 1
ATOM 651 N N . THR A 1 86 ? 9.492 2.404 8.928 1.00 85.69 86 THR A N 1
ATOM 652 C CA . THR A 1 86 ? 9.199 3.717 9.522 1.00 85.69 86 THR A CA 1
ATOM 653 C C . THR A 1 86 ? 7.847 4.221 9.027 1.00 85.69 86 THR A C 1
ATOM 655 O O . THR A 1 86 ? 6.977 4.544 9.835 1.00 85.69 86 THR A O 1
ATOM 658 N N . ALA A 1 87 ? 7.631 4.264 7.710 1.00 86.81 87 ALA A N 1
ATOM 659 C CA . ALA A 1 87 ? 6.404 4.817 7.146 1.00 86.81 87 ALA A CA 1
ATOM 660 C C . ALA A 1 87 ? 5.884 4.089 5.900 1.00 86.81 87 ALA A C 1
ATOM 662 O O . ALA A 1 87 ? 6.648 3.682 5.023 1.00 86.81 87 ALA A O 1
ATOM 663 N N . ILE A 1 88 ? 4.557 4.028 5.785 1.00 86.94 88 ILE A N 1
ATOM 664 C CA . ILE A 1 88 ? 3.843 3.737 4.536 1.00 86.94 88 ILE A CA 1
ATOM 665 C C . ILE A 1 88 ? 3.057 4.985 4.148 1.00 86.94 88 ILE A C 1
ATOM 667 O O . ILE A 1 88 ? 2.267 5.490 4.949 1.00 86.94 88 ILE A O 1
ATOM 671 N N . SER A 1 89 ? 3.263 5.472 2.926 1.00 89.50 89 SER A N 1
ATOM 672 C CA . SER A 1 89 ? 2.559 6.628 2.373 1.00 89.50 89 SER A CA 1
ATOM 673 C C . SER A 1 89 ? 1.901 6.277 1.043 1.00 89.50 89 SER A C 1
ATOM 675 O O . SER A 1 89 ? 2.566 5.881 0.085 1.00 89.50 89 SER A O 1
ATOM 677 N N . ASN A 1 90 ? 0.585 6.446 0.986 1.00 85.88 90 ASN A N 1
ATOM 678 C CA . ASN A 1 90 ? -0.226 6.261 -0.211 1.00 85.88 90 ASN A CA 1
ATOM 679 C C . ASN A 1 90 ? -0.778 7.620 -0.645 1.00 85.88 90 ASN A C 1
ATOM 681 O O . ASN A 1 90 ? -1.518 8.258 0.113 1.00 85.88 90 ASN A O 1
ATOM 685 N N . GLN A 1 91 ? -0.412 8.078 -1.845 1.00 85.19 91 GLN A N 1
ATOM 686 C CA . GLN A 1 91 ? -0.723 9.425 -2.325 1.00 85.19 91 GLN A CA 1
ATOM 687 C C . GLN A 1 91 ? -1.385 9.425 -3.698 1.00 85.19 91 GLN A C 1
ATOM 689 O O . GLN A 1 91 ? -0.877 8.823 -4.641 1.00 85.19 91 GLN A O 1
ATOM 694 N N . GLN A 1 92 ? -2.488 10.174 -3.813 1.00 80.12 92 GLN A N 1
ATOM 695 C CA . GLN A 1 92 ? -3.209 10.385 -5.075 1.00 80.12 92 GLN A CA 1
ATOM 696 C C . GLN A 1 92 ? -3.567 9.063 -5.771 1.00 80.12 92 GLN A C 1
ATOM 698 O O . GLN A 1 92 ? -3.405 8.911 -6.980 1.00 80.12 92 GLN A O 1
ATOM 703 N N . LEU A 1 93 ? -4.019 8.089 -4.981 1.00 78.94 93 LEU A N 1
ATOM 704 C CA . LEU A 1 93 ? -4.481 6.807 -5.494 1.00 78.94 93 LEU A CA 1
ATOM 705 C C . LEU A 1 93 ? -5.981 6.871 -5.740 1.00 78.94 93 LEU A C 1
ATOM 707 O O . LEU A 1 93 ? -6.707 7.405 -4.904 1.00 78.94 93 LEU A O 1
ATOM 711 N N . SER A 1 94 ? -6.445 6.327 -6.860 1.00 83.19 94 SER A N 1
ATOM 712 C CA . SER A 1 94 ? -7.863 6.384 -7.223 1.00 83.19 94 SER A CA 1
ATOM 713 C C . SER A 1 94 ? -8.340 5.084 -7.847 1.00 83.19 94 SER A C 1
ATOM 715 O O . SER A 1 94 ? -7.574 4.404 -8.529 1.00 83.19 94 SER A O 1
ATOM 717 N N . ASN A 1 95 ? -9.615 4.750 -7.636 1.00 86.25 95 ASN A N 1
ATOM 718 C CA . ASN A 1 95 ? -10.221 3.519 -8.153 1.00 86.25 95 ASN A CA 1
ATOM 719 C C . ASN A 1 95 ? -9.434 2.278 -7.707 1.00 86.25 95 ASN A C 1
ATOM 721 O O . ASN A 1 95 ? -8.975 1.494 -8.542 1.00 86.25 95 ASN A O 1
ATOM 725 N N . ILE A 1 96 ? -9.239 2.138 -6.391 1.00 83.88 96 ILE A N 1
ATOM 726 C CA . ILE A 1 96 ? -8.573 0.971 -5.809 1.00 83.88 96 ILE A CA 1
ATOM 727 C C . ILE A 1 96 ? -9.594 0.047 -5.168 1.00 83.88 96 ILE A C 1
ATOM 729 O O . ILE A 1 96 ? -10.429 0.481 -4.378 1.00 83.88 96 ILE A O 1
ATOM 733 N N . THR A 1 97 ? -9.504 -1.252 -5.443 1.00 88.38 97 THR A N 1
ATOM 734 C CA . THR A 1 97 ? -10.356 -2.208 -4.722 1.00 88.38 97 THR A CA 1
ATOM 735 C C . THR A 1 97 ? -9.870 -2.365 -3.282 1.00 88.38 97 THR A C 1
ATOM 737 O O . THR A 1 97 ? -10.625 -2.103 -2.350 1.00 88.38 97 THR A O 1
ATOM 740 N N . ALA A 1 98 ? -8.601 -2.714 -3.066 1.00 87.25 98 ALA A N 1
ATOM 741 C CA . ALA A 1 98 ? -8.075 -2.897 -1.717 1.00 87.25 98 ALA A CA 1
ATOM 742 C C . ALA A 1 98 ? -6.665 -2.331 -1.500 1.00 87.25 98 ALA A C 1
ATOM 744 O O . ALA A 1 98 ? -5.761 -2.505 -2.318 1.00 87.25 98 ALA A O 1
ATOM 745 N N . ILE A 1 99 ? -6.464 -1.728 -0.330 1.00 86.94 99 ILE A N 1
ATOM 746 C CA . ILE A 1 99 ? -5.141 -1.496 0.259 1.00 86.94 99 ILE A CA 1
ATOM 747 C C . ILE A 1 99 ? -5.028 -2.399 1.479 1.00 86.94 99 ILE A C 1
ATOM 749 O O . ILE A 1 99 ? -5.827 -2.285 2.408 1.00 86.94 99 ILE A O 1
ATOM 753 N N . ILE A 1 100 ? -4.051 -3.299 1.466 1.00 87.81 100 ILE A N 1
ATOM 754 C CA . ILE A 1 100 ? -3.892 -4.341 2.473 1.00 87.81 100 ILE A CA 1
ATOM 755 C C . ILE A 1 100 ? -2.488 -4.259 3.064 1.00 87.81 100 ILE A C 1
ATOM 757 O O . ILE A 1 100 ? -1.492 -4.526 2.392 1.00 87.81 100 ILE A O 1
ATOM 761 N N . ASN A 1 101 ? -2.418 -3.932 4.348 1.00 83.62 101 ASN A N 1
ATOM 762 C CA . ASN A 1 101 ? -1.205 -4.054 5.142 1.00 83.62 101 ASN A CA 1
ATOM 763 C C . ASN A 1 101 ? -1.333 -5.323 5.991 1.00 83.62 101 ASN A C 1
ATOM 765 O O . ASN A 1 101 ? -2.149 -5.370 6.913 1.00 83.62 101 ASN A O 1
ATOM 769 N N . MET A 1 102 ? -0.575 -6.366 5.638 1.00 82.12 102 MET A N 1
ATOM 770 C CA . MET A 1 102 ? -0.404 -7.582 6.450 1.00 82.12 102 MET A CA 1
ATOM 771 C C . MET A 1 102 ? 0.331 -7.242 7.757 1.00 82.12 102 MET A C 1
ATOM 773 O O . MET A 1 102 ? 0.813 -6.120 7.870 1.00 82.12 102 MET A O 1
ATOM 777 N N . PRO A 1 103 ? 0.418 -8.141 8.759 1.00 77.75 103 PRO A N 1
ATOM 778 C CA . PRO A 1 103 ? 0.959 -7.788 10.070 1.00 77.75 103 PRO A CA 1
ATOM 779 C C . PRO A 1 103 ? 2.295 -7.035 10.006 1.00 77.75 103 PRO A C 1
ATOM 781 O O . PRO A 1 103 ? 3.268 -7.529 9.435 1.00 77.75 103 PRO A O 1
ATOM 784 N N . LEU A 1 104 ? 2.329 -5.838 10.599 1.00 73.62 104 LEU A N 1
ATOM 785 C CA . LEU A 1 104 ? 3.509 -4.971 10.679 1.00 73.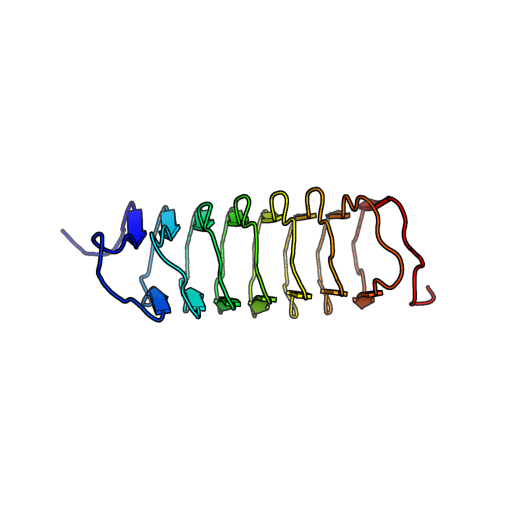62 104 LEU A CA 1
ATOM 786 C C . LEU A 1 104 ? 3.913 -4.847 12.157 1.00 73.62 104 LEU A C 1
ATOM 788 O O . LEU A 1 104 ? 3.272 -4.092 12.894 1.00 73.62 104 LEU A O 1
ATOM 792 N N . PRO A 1 105 ? 4.930 -5.599 12.621 1.00 68.38 105 PRO A N 1
ATOM 793 C CA . PRO A 1 105 ? 5.337 -5.637 14.026 1.00 68.38 105 PRO A CA 1
ATOM 794 C C . PRO A 1 105 ? 5.871 -4.306 14.558 1.00 68.38 105 PRO A C 1
ATOM 796 O O . PRO A 1 105 ? 5.708 -4.016 15.741 1.00 68.38 105 PRO A O 1
ATOM 799 N N . HIS A 1 106 ? 6.501 -3.503 13.695 1.00 77.00 106 HIS A N 1
ATOM 800 C CA . HIS A 1 106 ? 7.033 -2.187 14.034 1.00 77.00 106 HIS A CA 1
ATOM 801 C C . HIS A 1 106 ? 6.831 -1.225 12.867 1.00 77.00 106 HIS A C 1
ATOM 803 O O . HIS A 1 106 ? 7.614 -1.218 11.918 1.00 77.00 106 HIS A O 1
ATOM 809 N N . ILE A 1 107 ? 5.779 -0.407 12.951 1.00 77.88 107 ILE A N 1
ATOM 810 C CA . ILE A 1 107 ? 5.518 0.669 11.992 1.00 77.88 107 ILE A CA 1
ATOM 811 C C . ILE A 1 107 ? 5.296 2.006 12.688 1.00 77.88 107 ILE A C 1
ATOM 813 O O . ILE A 1 107 ? 4.375 2.126 13.475 1.00 77.88 107 ILE A O 1
ATOM 817 N N . THR A 1 108 ? 6.059 3.056 12.392 1.00 82.56 108 THR A N 1
ATOM 818 C CA . THR A 1 108 ? 5.784 4.357 13.034 1.00 82.56 108 THR A CA 1
ATOM 819 C C . THR A 1 108 ? 4.476 4.955 12.515 1.00 82.56 108 THR A C 1
ATOM 821 O O . THR A 1 108 ? 3.607 5.324 13.309 1.00 82.56 108 THR A O 1
ATOM 824 N N . ALA A 1 109 ? 4.305 5.030 11.192 1.00 82.25 109 ALA A N 1
ATOM 825 C CA . ALA A 1 109 ? 3.156 5.699 10.590 1.00 82.25 109 ALA A CA 1
ATOM 826 C C . ALA A 1 109 ? 2.606 5.003 9.338 1.00 82.25 109 ALA A C 1
ATOM 828 O O . ALA A 1 109 ? 3.354 4.598 8.449 1.00 82.25 109 ALA A O 1
ATOM 829 N N . ILE A 1 110 ? 1.278 4.971 9.224 1.00 83.06 110 ILE A N 1
ATOM 830 C CA . ILE A 1 110 ? 0.568 4.717 7.964 1.00 83.06 110 ILE A CA 1
ATOM 831 C C . ILE A 1 110 ? -0.194 5.986 7.597 1.00 83.06 110 ILE A C 1
ATOM 833 O O . ILE A 1 110 ? -1.009 6.473 8.383 1.00 83.06 110 ILE A O 1
ATOM 837 N N . ILE A 1 111 ? 0.071 6.530 6.414 1.00 84.31 111 ILE A N 1
ATOM 838 C CA . ILE A 1 111 ? -0.541 7.767 5.935 1.00 84.31 111 ILE A CA 1
ATOM 839 C C . ILE A 1 111 ? -1.209 7.497 4.592 1.00 84.31 111 ILE A C 1
ATOM 841 O O . ILE A 1 111 ? -0.550 7.240 3.586 1.00 84.31 111 ILE A O 1
ATOM 845 N N . ASN A 1 112 ? -2.531 7.614 4.570 1.00 81.44 112 ASN A N 1
ATOM 846 C CA . ASN A 1 112 ? -3.307 7.651 3.342 1.00 81.44 112 ASN A CA 1
ATOM 847 C C . ASN A 1 112 ? -3.738 9.105 3.109 1.00 81.44 112 ASN A C 1
ATOM 849 O O . ASN A 1 112 ? -4.517 9.671 3.882 1.00 81.44 112 ASN A O 1
ATOM 853 N N . HIS A 1 113 ? -3.183 9.728 2.068 1.00 82.12 113 HIS A N 1
ATOM 854 C CA . HIS A 1 113 ? -3.623 11.035 1.561 1.00 82.12 113 HIS A CA 1
ATOM 855 C C . HIS A 1 113 ? -5.013 10.920 0.915 1.00 82.12 113 HIS A C 1
ATOM 857 O O . HIS A 1 113 ? -5.582 9.839 0.951 1.00 82.12 113 HIS A O 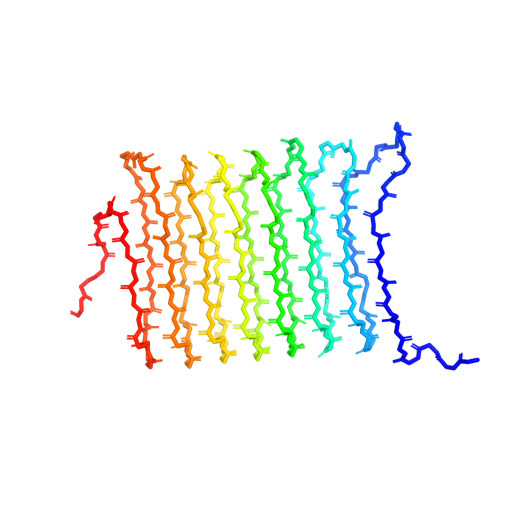1
ATOM 863 N N . PRO A 1 114 ? -5.624 11.985 0.362 1.00 76.31 114 PRO A N 1
ATOM 864 C CA . PRO A 1 114 ? -6.938 11.845 -0.252 1.00 76.31 114 PRO A CA 1
ATOM 865 C C . PRO A 1 114 ? -6.939 10.765 -1.339 1.00 76.31 114 PRO A C 1
ATOM 867 O O . PRO A 1 114 ? -6.221 10.888 -2.335 1.00 76.31 114 PRO A O 1
ATOM 870 N N . LEU A 1 115 ? -7.715 9.705 -1.108 1.00 74.44 115 LEU A N 1
ATOM 871 C CA . LEU A 1 115 ? -7.856 8.567 -2.012 1.00 74.44 115 LEU A CA 1
ATOM 872 C C . LEU A 1 115 ? -9.338 8.434 -2.408 1.00 74.44 115 LEU A C 1
ATOM 874 O O . LEU A 1 115 ? -10.138 7.975 -1.588 1.00 74.44 115 LEU A O 1
ATOM 878 N N . PRO A 1 116 ? -9.749 8.868 -3.610 1.00 77.56 116 PRO A N 1
ATOM 879 C CA . PRO A 1 116 ? -11.120 8.675 -4.072 1.00 77.56 116 PRO A CA 1
ATOM 880 C C . PRO A 1 116 ? -11.371 7.247 -4.572 1.00 77.56 116 PRO A C 1
ATOM 882 O O . PRO A 1 116 ? -10.508 6.634 -5.203 1.00 77.56 116 PRO A O 1
ATOM 885 N N . HIS A 1 117 ? -12.592 6.748 -4.363 1.00 83.06 117 HIS A N 1
ATOM 886 C CA . HIS A 1 117 ? -13.055 5.453 -4.887 1.00 83.06 117 HIS A CA 1
ATOM 887 C C . HIS A 1 117 ? -12.170 4.279 -4.446 1.00 83.06 117 HIS A C 1
ATOM 889 O O . HIS A 1 117 ? -11.644 3.523 -5.265 1.00 83.06 117 HIS A O 1
ATOM 895 N N . ILE A 1 118 ? -11.985 4.145 -3.135 1.00 81.25 118 ILE A N 1
ATOM 896 C CA . ILE A 1 118 ? -11.299 3.001 -2.531 1.00 81.25 118 ILE A CA 1
ATOM 897 C C . ILE A 1 118 ? -12.356 2.080 -1.949 1.00 81.25 118 ILE A C 1
ATOM 899 O O . ILE A 1 118 ? -13.121 2.525 -1.113 1.00 81.25 118 ILE A O 1
ATOM 903 N N . THR A 1 119 ? -12.424 0.803 -2.316 1.00 84.75 119 THR A N 1
ATOM 904 C CA . THR A 1 119 ? -13.450 -0.064 -1.701 1.00 84.75 119 THR A CA 1
ATOM 905 C C . THR A 1 119 ? -13.090 -0.373 -0.247 1.00 84.75 119 THR A C 1
ATOM 907 O O . THR A 1 119 ? -13.898 -0.141 0.654 1.00 84.75 119 THR A O 1
ATOM 910 N N . ALA A 1 120 ? -11.863 -0.834 0.012 1.00 82.44 120 ALA A N 1
ATOM 911 C CA . ALA A 1 120 ? -11.434 -1.213 1.355 1.00 82.44 120 ALA A CA 1
ATOM 912 C C . ALA A 1 120 ? -9.993 -0.804 1.691 1.00 82.44 120 ALA A C 1
ATOM 914 O O . ALA A 1 120 ? -9.077 -0.929 0.875 1.00 82.44 120 ALA A O 1
ATOM 915 N N . ILE A 1 121 ? -9.785 -0.399 2.945 1.00 82.88 121 ILE A N 1
ATOM 916 C CA . ILE A 1 121 ? -8.464 -0.325 3.582 1.00 82.88 121 ILE A CA 1
ATOM 917 C C . ILE A 1 121 ? -8.444 -1.325 4.735 1.00 82.88 121 ILE A C 1
ATOM 919 O O . ILE A 1 121 ? -9.263 -1.243 5.651 1.00 82.88 121 ILE A O 1
ATOM 923 N N . ILE A 1 122 ? -7.507 -2.268 4.688 1.00 83.12 122 ILE A N 1
ATOM 924 C CA . ILE A 1 122 ? -7.381 -3.352 5.660 1.00 83.12 122 ILE A CA 1
ATOM 925 C C . ILE A 1 122 ? -5.980 -3.310 6.256 1.00 83.12 122 ILE A C 1
ATOM 927 O O . ILE A 1 122 ? -4.986 -3.560 5.578 1.00 83.12 122 ILE A O 1
ATOM 931 N N . ASN A 1 123 ? -5.914 -3.036 7.549 1.00 79.25 123 ASN A N 1
ATOM 932 C CA . ASN A 1 123 ? -4.713 -3.159 8.354 1.00 79.25 123 ASN A CA 1
ATOM 933 C C . ASN A 1 123 ? -4.885 -4.377 9.269 1.00 79.25 123 ASN A C 1
ATOM 935 O O . ASN A 1 123 ? -5.663 -4.339 10.223 1.00 79.25 123 ASN A O 1
ATOM 939 N N . GLN A 1 124 ? -4.202 -5.471 8.931 1.00 77.56 124 GLN A N 1
ATOM 940 C CA . GLN A 1 124 ? -4.054 -6.660 9.780 1.00 77.56 124 GLN A CA 1
ATOM 941 C C . GLN A 1 124 ? -3.196 -6.321 11.014 1.00 77.56 124 GLN A C 1
ATOM 943 O O . GLN A 1 124 ? -2.584 -5.254 11.011 1.00 77.56 124 GLN A O 1
ATOM 948 N N . PRO A 1 125 ? -3.129 -7.179 12.056 1.00 73.38 125 PRO A N 1
ATOM 949 C CA . PRO A 1 125 ? -2.542 -6.848 13.354 1.00 73.38 125 PRO A CA 1
ATOM 950 C C . PRO A 1 125 ? -1.265 -6.011 13.273 1.00 73.38 125 PRO A C 1
ATOM 952 O O . PRO A 1 125 ? -0.203 -6.498 12.885 1.00 73.38 125 PRO A O 1
ATOM 955 N N . LEU A 1 126 ? -1.384 -4.734 13.640 1.00 69.88 126 LEU A N 1
ATOM 956 C CA . LEU A 1 126 ? -0.249 -3.821 13.697 1.00 69.88 126 LEU A CA 1
ATOM 957 C C . LEU A 1 126 ? 0.256 -3.712 15.140 1.00 69.88 126 LEU A C 1
ATOM 959 O O . LEU A 1 126 ? -0.411 -3.151 16.020 1.00 69.88 126 LEU A O 1
ATOM 963 N N . SER A 1 127 ? 1.451 -4.226 15.402 1.00 67.50 127 SER A N 1
ATOM 964 C CA . SER A 1 127 ? 2.102 -4.072 16.704 1.00 67.50 127 SER A CA 1
ATOM 965 C C . SER A 1 127 ? 2.968 -2.812 16.694 1.00 67.50 127 SER A C 1
ATOM 967 O O . SER A 1 127 ? 3.404 -2.339 15.648 1.00 67.50 127 SER A O 1
ATOM 969 N N . HIS A 1 128 ? 3.127 -2.178 17.859 1.00 71.38 128 HIS A N 1
ATOM 970 C CA . HIS A 1 128 ? 3.984 -0.991 18.020 1.00 71.38 128 HIS A CA 1
ATOM 971 C C . HIS A 1 128 ? 3.744 0.167 17.026 1.00 71.38 128 HIS A C 1
ATOM 973 O O . HIS A 1 128 ? 4.654 0.942 16.748 1.00 71.38 128 HIS A O 1
ATOM 979 N N . THR A 1 129 ? 2.515 0.322 16.520 1.00 70.94 129 THR A N 1
ATOM 980 C CA . THR A 1 129 ? 2.169 1.447 15.641 1.00 70.94 129 THR A CA 1
ATOM 981 C C . THR A 1 129 ? 2.018 2.759 16.377 1.00 70.94 129 THR A C 1
ATOM 983 O O . THR A 1 129 ? 1.254 2.800 17.327 1.00 70.94 129 THR A O 1
ATOM 986 N N . THR A 1 130 ? 2.656 3.845 15.942 1.00 73.56 130 THR A N 1
ATOM 987 C CA . THR A 1 130 ? 2.451 5.159 16.581 1.00 73.56 130 THR A CA 1
ATOM 988 C C . THR A 1 130 ? 1.205 5.862 16.044 1.00 73.56 130 THR A C 1
ATOM 990 O O . THR A 1 130 ? 0.385 6.352 16.825 1.00 73.56 130 THR A O 1
ATOM 993 N N . ALA A 1 131 ? 1.026 5.898 14.721 1.00 74.50 131 ALA A N 1
ATOM 994 C CA . ALA A 1 131 ? -0.088 6.611 14.103 1.00 74.50 131 ALA A CA 1
ATOM 995 C C . ALA A 1 131 ? -0.615 5.956 12.821 1.00 74.50 131 ALA A C 1
ATOM 997 O O . ALA A 1 131 ? 0.144 5.445 11.998 1.00 74.50 131 ALA A O 1
ATOM 998 N N . ILE A 1 132 ? -1.925 6.069 12.605 1.00 76.69 132 ILE A N 1
ATOM 999 C CA . ILE A 1 132 ? -2.539 5.877 11.285 1.00 76.69 132 ILE A CA 1
ATOM 1000 C C . ILE A 1 132 ? -3.359 7.121 10.989 1.00 76.69 132 ILE A C 1
ATOM 1002 O O . ILE A 1 132 ? -4.224 7.512 11.775 1.00 76.69 132 ILE A O 1
ATOM 1006 N N . THR A 1 133 ? -3.071 7.753 9.861 1.00 78.56 133 THR A N 1
ATOM 1007 C CA . THR A 1 133 ? -3.788 8.937 9.403 1.00 78.56 133 THR A CA 1
ATOM 1008 C C . THR A 1 133 ? -4.428 8.655 8.060 1.00 78.56 133 THR A C 1
ATOM 1010 O O . THR A 1 133 ? -3.735 8.432 7.069 1.00 78.56 133 THR A O 1
ATOM 1013 N N . ASN A 1 134 ? -5.751 8.734 8.028 1.00 74.44 134 ASN A N 1
ATOM 1014 C CA . ASN A 1 134 ? -6.527 8.755 6.803 1.00 74.44 134 ASN A CA 1
ATOM 1015 C C . ASN A 1 134 ? -7.060 10.178 6.602 1.00 74.44 134 ASN A C 1
ATOM 1017 O O . ASN A 1 134 ? -7.863 10.683 7.394 1.00 74.44 134 ASN A O 1
ATOM 1021 N N . MET A 1 135 ? -6.572 10.849 5.561 1.00 76.94 135 MET A N 1
ATOM 1022 C CA . MET A 1 135 ? -7.169 12.085 5.037 1.00 76.94 135 MET A CA 1
ATOM 1023 C C . MET A 1 135 ? -8.523 11.781 4.378 1.00 76.94 135 MET A C 1
ATOM 1025 O O . MET A 1 135 ? -8.894 10.617 4.346 1.00 76.94 135 MET A O 1
ATOM 1029 N N . PRO A 1 136 ? -9.288 12.771 3.880 1.00 74.00 136 PRO A N 1
ATOM 1030 C CA . PRO A 1 136 ? -10.598 12.503 3.287 1.00 74.00 136 PRO A CA 1
ATOM 1031 C C . PRO A 1 136 ? -10.569 11.374 2.255 1.00 74.00 136 PRO A C 1
ATOM 1033 O O . PRO A 1 136 ? -9.857 11.460 1.256 1.00 74.00 136 PRO A O 1
ATOM 1036 N N . LEU A 1 137 ? -11.355 10.329 2.517 1.00 71.44 137 LEU A N 1
ATOM 1037 C CA . LEU A 1 137 ? -11.512 9.148 1.667 1.00 71.44 137 LEU A CA 1
ATOM 1038 C C . LEU A 1 137 ? -12.925 9.165 1.065 1.00 71.44 137 LEU A C 1
ATOM 1040 O O . LEU A 1 137 ? -13.816 8.481 1.571 1.00 71.44 137 LEU A O 1
ATOM 1044 N N . PRO A 1 138 ? -13.196 9.994 0.042 1.00 70.12 138 PRO A N 1
ATOM 1045 C CA . PRO A 1 138 ? -14.520 10.040 -0.557 1.00 70.12 138 PRO A CA 1
ATOM 1046 C C . PRO A 1 138 ? -14.822 8.715 -1.267 1.00 70.12 138 PRO A C 1
ATOM 1048 O O . PRO A 1 138 ? -14.008 8.214 -2.046 1.00 70.12 138 PRO A O 1
ATOM 1051 N N . HIS A 1 139 ? -16.020 8.178 -1.023 1.00 76.25 139 HIS A N 1
ATOM 1052 C CA . HIS A 1 139 ? -16.479 6.906 -1.593 1.00 76.25 139 HIS A CA 1
ATOM 1053 C C . HIS A 1 139 ? -15.637 5.707 -1.140 1.00 76.25 139 HIS A C 1
ATOM 1055 O O . HIS A 1 139 ? -15.227 4.892 -1.967 1.00 76.25 139 HIS A O 1
ATOM 1061 N N . ILE A 1 140 ? -15.394 5.614 0.173 1.00 75.19 140 ILE A N 1
ATOM 1062 C CA . ILE A 1 140 ? -14.859 4.405 0.799 1.00 75.19 140 ILE A CA 1
ATOM 1063 C C . ILE A 1 140 ? -15.953 3.531 1.397 1.00 75.19 140 ILE A C 1
ATOM 1065 O O . ILE A 1 140 ? -16.818 4.040 2.100 1.00 75.19 140 ILE A O 1
ATOM 1069 N N . THR A 1 141 ? -15.905 2.220 1.149 1.00 78.19 141 THR A N 1
ATOM 1070 C CA . THR A 1 141 ? -16.883 1.276 1.712 1.00 78.19 141 THR A CA 1
ATOM 1071 C C . THR A 1 141 ? -16.467 0.808 3.104 1.00 78.19 141 THR A C 1
ATOM 1073 O O . THR A 1 141 ? -17.272 0.865 4.033 1.00 78.19 141 THR A O 1
ATOM 1076 N N . ALA A 1 142 ? -15.211 0.389 3.288 1.00 75.44 142 ALA A N 1
ATOM 1077 C CA . ALA A 1 142 ? -14.762 -0.205 4.546 1.00 75.44 142 ALA A CA 1
ATOM 1078 C C . ALA A 1 142 ? -13.354 0.225 4.980 1.00 75.44 142 ALA A C 1
ATOM 1080 O O . ALA A 1 142 ? -12.427 0.319 4.173 1.00 75.44 142 ALA A O 1
ATOM 1081 N N . ILE A 1 143 ? -13.182 0.397 6.293 1.00 76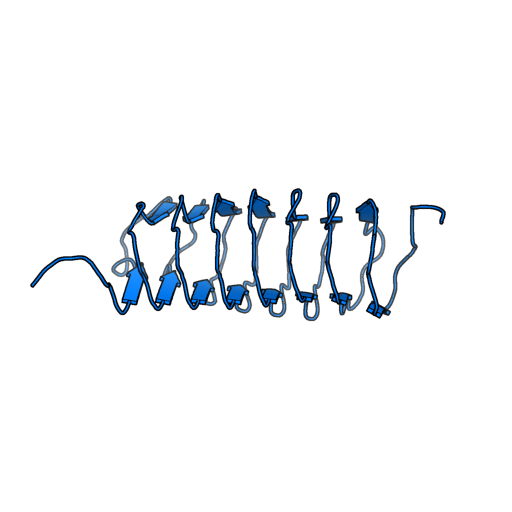.56 143 ILE A N 1
ATOM 1082 C CA . ILE A 1 143 ? -11.874 0.508 6.945 1.00 76.56 143 ILE A CA 1
ATOM 1083 C C . ILE A 1 143 ? -11.830 -0.478 8.107 1.00 76.56 143 ILE A C 1
ATOM 1085 O O . ILE A 1 143 ? -12.625 -0.397 9.046 1.00 76.56 143 ILE A O 1
ATOM 1089 N N . ILE A 1 144 ? -10.874 -1.399 8.050 1.00 77.19 144 ILE A N 1
ATOM 1090 C CA . ILE A 1 144 ? -10.681 -2.448 9.050 1.00 77.19 144 ILE A CA 1
ATOM 1091 C C . ILE A 1 144 ? -9.284 -2.279 9.635 1.00 77.19 144 ILE A C 1
ATOM 1093 O O . ILE A 1 144 ? -8.295 -2.460 8.928 1.00 77.19 144 ILE A O 1
ATOM 1097 N N . ASN A 1 145 ? -9.204 -1.952 10.924 1.00 74.62 145 ASN A N 1
ATOM 1098 C CA . ASN A 1 145 ? -7.945 -1.844 11.655 1.00 74.62 145 ASN A CA 1
ATOM 1099 C C . ASN A 1 145 ? -7.929 -2.866 12.793 1.00 74.62 145 ASN A C 1
ATOM 1101 O O . ASN A 1 145 ? -8.487 -2.620 13.863 1.00 74.62 145 ASN A O 1
ATOM 1105 N N . GLN A 1 146 ? -7.276 -4.003 12.567 1.00 69.69 146 GLN A N 1
ATOM 1106 C CA . GLN A 1 146 ? -7.003 -4.983 13.614 1.00 69.69 146 GLN A CA 1
ATOM 1107 C C . GLN A 1 146 ? -5.726 -4.557 14.338 1.00 69.69 146 GLN A C 1
ATOM 1109 O O . GLN A 1 146 ? -4.651 -4.477 13.745 1.00 69.69 146 GLN A O 1
ATOM 1114 N N . LEU A 1 147 ? -5.843 -4.210 15.616 1.00 63.50 147 LEU A N 1
ATOM 1115 C CA . LEU A 1 147 ? -4.762 -3.626 16.399 1.00 63.50 147 LEU A CA 1
ATOM 1116 C C . LEU A 1 147 ? -4.587 -4.435 17.684 1.00 63.50 147 LEU A C 1
ATOM 1118 O O . LEU A 1 147 ? -5.405 -4.338 18.592 1.00 63.50 147 LEU A O 1
ATOM 1122 N N . LEU A 1 148 ? -3.493 -5.192 17.798 1.00 52.72 148 LEU A N 1
ATOM 1123 C CA . 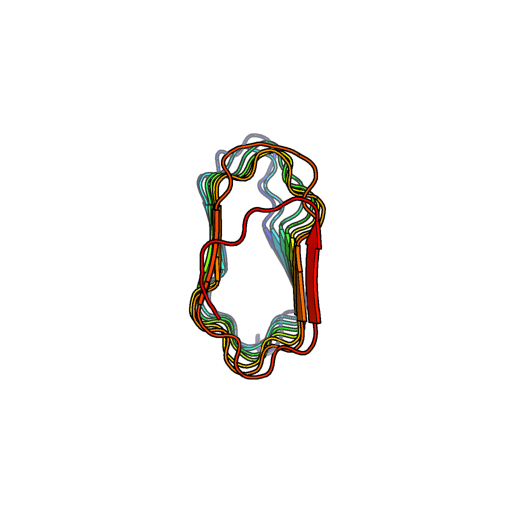LEU A 1 148 ? -3.123 -5.809 19.070 1.00 52.72 148 LEU A CA 1
ATOM 1124 C C . LEU A 1 148 ? -2.111 -4.915 19.795 1.00 52.72 148 LEU A C 1
ATOM 1126 O O . LEU A 1 148 ? -0.980 -4.727 19.351 1.00 52.72 148 LEU A O 1
ATOM 1130 N N . THR A 1 149 ? -2.578 -4.347 20.910 1.00 50.78 149 THR A N 1
ATOM 1131 C CA . THR A 1 149 ? -1.814 -3.826 22.058 1.00 50.78 149 THR A CA 1
ATOM 1132 C C . THR A 1 149 ? -0.657 -2.855 21.768 1.00 50.78 149 THR A C 1
ATOM 1134 O O . THR A 1 149 ? 0.420 -3.244 21.331 1.00 50.78 149 THR A O 1
ATOM 1137 N N . ALA A 1 150 ? -0.854 -1.571 22.089 1.00 43.41 150 ALA A N 1
ATOM 1138 C CA . ALA A 1 150 ? 0.084 -0.750 22.877 1.00 43.41 150 ALA A CA 1
ATOM 1139 C C . ALA A 1 150 ? -0.539 0.632 23.151 1.00 43.41 150 ALA A C 1
ATOM 1141 O O . ALA A 1 150 ? -1.238 1.183 22.303 1.00 43.41 150 ALA A O 1
ATOM 1142 N N . THR A 1 151 ? -0.280 1.180 24.334 1.00 41.62 151 THR A N 1
ATOM 1143 C CA . THR A 1 151 ? -0.710 2.502 24.814 1.00 41.62 151 THR A CA 1
ATOM 1144 C C . THR A 1 151 ? 0.002 3.640 24.070 1.00 41.62 151 THR A C 1
ATOM 1146 O O . THR A 1 151 ? 1.219 3.588 23.914 1.00 41.62 151 THR A O 1
ATOM 1149 N N . GLY A 1 152 ? -0.732 4.680 23.644 1.00 50.44 152 GLY A N 1
ATOM 1150 C CA . GLY A 1 152 ? -0.164 5.909 23.049 1.00 50.44 152 GLY A CA 1
ATOM 1151 C C . GLY A 1 152 ? -0.396 6.124 21.545 1.00 50.44 152 GLY A C 1
ATOM 1152 O O . GLY A 1 152 ? 0.245 6.987 20.951 1.00 50.44 152 GLY A O 1
ATOM 1153 N N . LYS A 1 153 ? -1.292 5.356 20.912 1.00 59.75 153 LYS A N 1
ATOM 1154 C CA . LYS A 1 153 ? -1.537 5.419 19.460 1.00 59.75 153 LYS A CA 1
ATOM 1155 C C . LYS A 1 153 ? -2.598 6.457 19.092 1.00 59.75 153 LYS A C 1
ATOM 1157 O O . LYS A 1 153 ? -3.622 6.554 19.762 1.00 59.75 153 LYS A O 1
ATOM 1162 N N . THR A 1 154 ? -2.388 7.174 17.988 1.00 57.50 154 THR A N 1
ATOM 1163 C CA . THR A 1 154 ? -3.388 8.086 17.402 1.00 57.50 154 THR A CA 1
ATOM 1164 C C . THR A 1 154 ? -3.895 7.514 16.079 1.00 57.50 154 THR A C 1
ATOM 1166 O O . THR A 1 154 ? -3.139 7.446 15.108 1.00 57.50 154 THR A O 1
ATOM 1169 N N . LEU A 1 155 ? -5.172 7.123 16.012 1.00 64.88 155 LEU A N 1
ATOM 1170 C CA . LEU A 1 155 ? -5.855 6.960 14.725 1.00 64.88 155 LEU A CA 1
ATOM 1171 C C . LEU A 1 155 ? -6.622 8.243 14.436 1.00 64.88 155 LEU A C 1
ATOM 1173 O O . LEU A 1 155 ? -7.512 8.621 15.196 1.00 64.88 155 LEU A O 1
ATOM 1177 N N . ARG A 1 156 ? -6.276 8.905 13.336 1.00 66.19 156 ARG A N 1
ATOM 1178 C CA . ARG A 1 156 ? -6.985 10.087 12.855 1.00 66.19 156 ARG A CA 1
ATOM 1179 C C . ARG A 1 156 ? -7.601 9.765 11.509 1.00 66.19 156 ARG A C 1
ATOM 1181 O O . ARG A 1 156 ? -6.888 9.592 10.523 1.00 66.19 156 ARG A O 1
ATOM 1188 N N . ASN A 1 157 ? -8.924 9.727 11.469 1.00 64.88 157 ASN A N 1
ATOM 1189 C CA . ASN A 1 157 ? -9.666 9.544 10.236 1.00 64.88 157 ASN A CA 1
ATOM 1190 C C . ASN A 1 157 ? -10.517 10.780 9.981 1.00 64.88 157 ASN A C 1
ATOM 1192 O O . ASN A 1 157 ? -11.434 11.069 10.745 1.00 64.88 157 ASN A O 1
ATOM 1196 N N . ARG A 1 158 ? -10.208 11.524 8.920 1.00 55.78 158 ARG A N 1
ATOM 1197 C CA . ARG A 1 158 ? -10.926 12.759 8.605 1.00 55.78 158 ARG A CA 1
ATOM 1198 C C . ARG A 1 158 ? -11.924 12.510 7.485 1.00 55.78 158 ARG A C 1
ATOM 1200 O O . ARG A 1 158 ? -11.503 12.282 6.363 1.00 55.78 158 ARG A O 1
ATOM 1207 N N . ASN A 1 159 ? -13.212 12.661 7.802 1.00 51.97 159 ASN A N 1
ATOM 1208 C CA . ASN A 1 159 ? -14.359 12.659 6.886 1.00 51.97 159 ASN A CA 1
ATOM 1209 C C . ASN A 1 159 ? -14.640 11.312 6.173 1.00 51.97 159 ASN A C 1
ATOM 1211 O O . ASN A 1 159 ? -13.932 10.914 5.250 1.00 51.97 159 ASN A O 1
ATOM 1215 N N . PHE A 1 160 ? -15.724 10.647 6.591 1.00 58.53 160 PHE A N 1
ATOM 1216 C CA . PHE A 1 160 ? -16.173 9.327 6.129 1.00 58.53 160 PHE A CA 1
ATOM 1217 C C . PHE A 1 160 ? -17.472 9.380 5.320 1.00 58.53 160 PHE A C 1
ATOM 1219 O O . PHE A 1 160 ? -18.416 8.634 5.586 1.00 58.53 160 PHE A O 1
ATOM 1226 N N . ALA A 1 161 ? -17.561 10.271 4.336 1.00 49.22 161 ALA A N 1
ATOM 1227 C CA . ALA A 1 161 ? -18.712 10.253 3.444 1.00 49.22 161 ALA A CA 1
ATOM 1228 C C . ALA A 1 161 ? -18.803 8.876 2.745 1.00 49.22 161 ALA A C 1
ATOM 1230 O O . ALA A 1 161 ? -17.969 8.559 1.891 1.00 49.22 161 ALA A O 1
ATOM 1231 N N . ASN A 1 162 ? -19.837 8.096 3.097 1.00 54.84 162 ASN A N 1
ATOM 1232 C CA . ASN A 1 162 ? -20.208 6.769 2.569 1.00 54.84 162 ASN A CA 1
ATOM 1233 C C . ASN A 1 162 ? -19.568 5.514 3.209 1.00 54.84 162 ASN A C 1
ATOM 1235 O O . ASN A 1 162 ? -19.697 4.432 2.638 1.00 54.84 162 ASN A O 1
ATOM 1239 N N . LEU A 1 163 ? -18.946 5.610 4.390 1.00 58.47 163 LEU A N 1
ATOM 1240 C CA . LEU A 1 163 ? -18.397 4.434 5.086 1.00 58.47 163 LEU A CA 1
ATOM 1241 C C . LEU A 1 163 ? -19.512 3.523 5.631 1.00 58.47 163 LEU A C 1
ATOM 1243 O O . LEU A 1 163 ? -20.301 3.955 6.470 1.00 58.47 163 LEU A O 1
ATOM 1247 N N . SER A 1 164 ? -19.554 2.254 5.212 1.00 54.53 164 SER A N 1
ATOM 1248 C CA . SER A 1 164 ? -20.527 1.271 5.718 1.00 54.53 164 SER A CA 1
ATOM 1249 C C . SER A 1 164 ? -20.016 0.488 6.925 1.00 54.53 164 SER A C 1
ATOM 1251 O O . SER A 1 164 ? -20.808 -0.035 7.706 1.00 54.53 164 SER A O 1
ATOM 1253 N N . THR A 1 165 ? -18.696 0.348 7.077 1.00 51.62 165 THR A N 1
ATOM 1254 C CA . THR A 1 165 ? -18.106 -0.479 8.138 1.00 51.62 165 THR A CA 1
ATOM 1255 C C . THR A 1 165 ? -16.801 0.108 8.654 1.00 51.62 165 THR A C 1
ATOM 1257 O O . THR A 1 165 ? -15.870 0.369 7.888 1.00 51.62 165 THR A O 1
ATOM 1260 N N . LEU A 1 166 ? -16.732 0.260 9.976 1.00 63.66 166 LEU A N 1
ATOM 1261 C CA . LEU A 1 166 ? -15.548 0.681 10.709 1.00 63.66 166 LEU A CA 1
ATOM 1262 C C . LEU A 1 166 ? -15.311 -0.291 11.868 1.00 63.66 166 LEU A C 1
ATOM 1264 O O . LEU A 1 166 ? -16.131 -0.367 12.780 1.00 63.66 166 LEU A O 1
ATOM 1268 N N . PHE A 1 167 ? -14.200 -1.027 11.837 1.00 62.47 167 PHE A N 1
ATOM 1269 C CA . PHE A 1 167 ? -13.822 -1.949 12.911 1.00 62.47 167 PHE A CA 1
ATOM 1270 C C . PHE A 1 167 ? -12.505 -1.509 13.551 1.00 62.47 167 PHE A C 1
ATOM 1272 O O . PHE A 1 167 ? -11.489 -1.385 12.859 1.00 62.47 167 PHE A O 1
ATOM 1279 N N . LEU A 1 168 ? -12.542 -1.257 14.863 1.00 63.16 168 LEU A N 1
ATOM 1280 C CA . LEU A 1 168 ? -11.379 -0.938 15.687 1.00 63.16 168 LEU A CA 1
ATOM 1281 C C . LEU A 1 168 ? -11.393 -1.818 16.931 1.00 63.16 168 LEU A C 1
ATOM 1283 O O . LEU A 1 168 ? -12.305 -1.716 17.749 1.00 63.16 168 LEU A O 1
ATOM 1287 N N . GLU A 1 169 ? -10.347 -2.610 17.120 1.00 57.59 169 GLU A N 1
ATOM 1288 C CA . GLU A 1 169 ? -10.084 -3.254 18.406 1.00 57.59 169 GLU A CA 1
ATOM 1289 C C . GLU A 1 169 ? -9.085 -2.410 19.211 1.00 57.59 169 GLU A C 1
ATOM 1291 O O . GLU A 1 169 ? -8.019 -2.051 18.716 1.00 57.59 169 GLU A O 1
ATOM 1296 N N . GLY A 1 170 ? -9.435 -2.058 20.455 1.00 52.25 170 GLY A N 1
ATOM 1297 C CA . GLY A 1 170 ? -8.490 -1.511 21.439 1.00 52.25 170 GLY A CA 1
ATOM 1298 C C . GLY A 1 170 ? -8.013 -0.056 21.263 1.00 52.25 170 GLY A C 1
ATOM 1299 O O . GLY A 1 170 ? -6.843 0.208 21.545 1.00 52.25 170 GLY A O 1
ATOM 1300 N N . LEU A 1 171 ? -8.863 0.902 20.846 1.00 52.56 171 LEU A N 1
ATOM 1301 C CA . LEU A 1 171 ? -8.446 2.304 20.631 1.00 52.56 171 LEU A CA 1
ATOM 1302 C C . LEU A 1 171 ? -9.305 3.390 21.324 1.00 52.56 171 LEU A C 1
ATOM 1304 O O . LEU A 1 171 ? -10.528 3.304 21.360 1.00 52.56 171 LEU A O 1
ATOM 1308 N N . LEU A 1 172 ? -8.639 4.467 21.775 1.00 42.50 172 LEU A N 1
ATOM 1309 C CA . LEU A 1 172 ? -9.202 5.797 22.057 1.00 42.50 172 LEU A CA 1
ATOM 1310 C C . LEU A 1 172 ? -9.417 6.577 20.745 1.00 42.50 172 LEU A C 1
ATOM 1312 O O . LEU A 1 172 ? -8.461 6.863 20.026 1.00 42.50 172 LEU A O 1
ATOM 1316 N N . ILE A 1 173 ? -10.663 6.935 20.437 1.00 50.41 173 ILE A N 1
ATOM 1317 C CA . ILE A 1 173 ? -11.028 7.715 19.245 1.00 50.41 173 ILE A CA 1
ATOM 1318 C C . ILE A 1 173 ? -10.886 9.211 19.564 1.00 50.41 173 ILE A C 1
ATOM 1320 O O . ILE A 1 173 ? -11.624 9.740 20.391 1.00 50.41 173 ILE A O 1
ATOM 1324 N N . CYS A 1 174 ? -9.966 9.902 18.887 1.00 42.38 174 CYS A N 1
ATOM 1325 C CA . CYS A 1 174 ? -9.826 11.359 18.951 1.00 42.38 174 CYS A CA 1
ATOM 1326 C C . CYS A 1 174 ? -10.305 11.988 17.641 1.00 42.38 174 CYS A C 1
ATOM 1328 O O . CYS A 1 174 ? -9.486 12.457 16.863 1.00 42.38 174 CYS A O 1
ATOM 1330 N N . ASP A 1 175 ? -11.610 11.952 17.384 1.00 41.69 175 ASP A N 1
ATOM 1331 C CA . ASP A 1 175 ? -12.320 12.984 16.620 1.00 41.69 175 ASP A CA 1
ATOM 1332 C C . ASP A 1 175 ? -13.827 12.795 16.867 1.00 41.69 175 ASP A C 1
ATOM 1334 O O . ASP A 1 175 ? -14.358 11.686 16.774 1.00 41.69 175 ASP A O 1
ATOM 1338 N N . LYS A 1 176 ? -14.489 13.880 17.291 1.00 33.22 176 LYS A N 1
ATOM 1339 C CA . LYS A 1 176 ? -15.938 13.936 17.511 1.00 33.22 176 LYS A CA 1
ATOM 1340 C C . LYS A 1 176 ? -16.655 13.756 16.170 1.00 33.22 176 LYS A C 1
ATOM 1342 O O . LYS A 1 176 ? -16.252 14.374 15.186 1.00 33.22 176 LYS A O 1
ATOM 1347 N N . VAL A 1 177 ? -17.703 12.929 16.183 1.00 40.41 177 VAL A N 1
ATOM 1348 C CA . VAL A 1 177 ? -18.784 12.944 15.181 1.00 40.41 177 VAL A CA 1
ATOM 1349 C C . VAL A 1 177 ? -19.379 14.346 15.101 1.00 40.41 177 VAL A C 1
ATOM 1351 O O . VAL A 1 177 ? -19.540 14.963 16.182 1.00 40.41 177 VAL A O 1
#

Sequence (177 aa):
MPLSHITAITNMPLPHTSITAFTNQPLPHITAITNMPLQPITAITNQPLPHITAITNMPLPHITAIINQLLPHITAIINQPLPHITAISNQQLSNITAIINMPLPHITAIINHPLPHITAIINQPLSHTTAITNMPLPHITAIINQLLTATGKTLRNRNFANLSTLFLEGLLICDKV

Foldseek 3Di:
DPQQEAAEDEAEDDPPDDDQEAEDDEHEYYAEYEYDYPAEHAEYEYPAYAEYAEYEYEEDAEYAEYYYENYEHYAEYEYAEYAYYAEYEYYNYEQYAEYEYAEHQDYAEYEYAAYENYAEYAYHEYHNYAEYEADDYHNYAYYYHRYDDDPHHAYHHPHDHHYPYYDDDDDDHPDDD

Secondary structure (DSSP, 8-state):
--TT-EEEEEE-PPTT----EEEEPP-S-EEEEEE--SS-EEEEEE---S-EEEEEE---S-EEEEEEES-EEEEEEEE---S-EEEEEEES-EEEEEEEE--BSSEEEEEE---SSEEEEEE--BSS--EEEE---TT--EEEE-----TT-EEEE---TT--EEEESS----S--

Organism: Dreissena polymorpha (NCBI:txid45954)

Radius of gyration: 16.25 Å; chains: 1; bounding box: 46×25×55 Å